Protein AF-A0A8S0FYJ9-F1 (afdb_monomer)

Mean predicted aligned error: 3.07 Å

Solvent-accessible surface area (backbone atoms only — not comparable to full-atom values): 4532 Å² total; per-residue (Å²): 111,47,76,36,70,91,56,70,43,82,58,76,76,91,71,78,92,72,94,70,94,80,49,81,47,79,44,72,45,87,98,54,58,43,34,34,38,20,55,68,85,44,78,44,70,67,44,73,69,69,80,56,79,82,90,72,68,84,98,59,92,84,85,85,134

Nearest PDB structures (foldseek):
  6yp6-assembly1_A  TM=9.285E-01  e=1.812E-02  Escherichia phage vB_EcoP_24B
  6u2w-assembly1_A  TM=3.597E-01  e=7.620E+00  Homo sapiens

pLDDT: mean 94.86, std 3.94, range [77.06, 98.44]

Secondary structure (DSSP, 8-state):
-B--TT--B------S--SS---EEEEEPTTSSEEEEEETTEE---EE---------TT------

Foldseek 3Di:
DAAAPVDDDDLDDLPDDDPDDKDWDWDDDPPFQKIWIDIRNRTTDIDGDDDHDDDDDPPDDDDDD

Structure (mmCIF, N/CA/C/O backbone):
data_AF-A0A8S0FYJ9-F1
#
_entry.id   AF-A0A8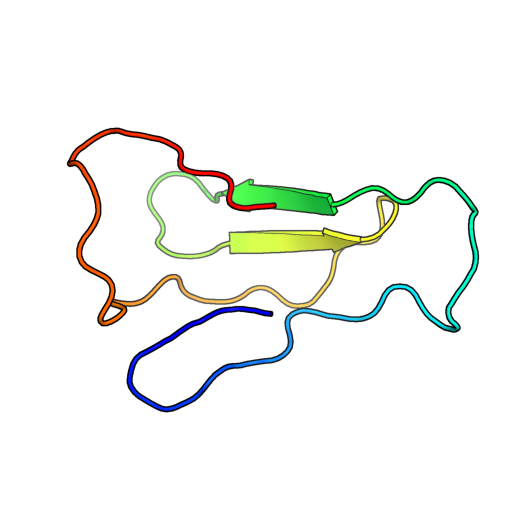S0FYJ9-F1
#
loop_
_atom_site.group_PDB
_atom_site.id
_atom_site.type_symbol
_atom_site.label_atom_id
_atom_site.label_alt_id
_atom_site.label_comp_id
_atom_site.label_asym_id
_atom_site.label_entity_id
_atom_site.label_seq_id
_atom_site.pdbx_PDB_ins_code
_atom_site.Cartn_x
_atom_site.Cartn_y
_atom_site.Cartn_z
_atom_site.occupancy
_atom_site.B_iso_or_equiv
_atom_site.auth_seq_id
_atom_site.auth_comp_id
_atom_site.auth_asym_id
_atom_site.auth_atom_id
_atom_site.pdbx_PDB_model_num
ATOM 1 N N . MET A 1 1 ? -4.139 5.616 -4.462 1.00 93.81 1 MET A N 1
ATOM 2 C CA . MET A 1 1 ? -4.778 6.727 -3.710 1.00 93.81 1 MET A CA 1
ATOM 3 C C . ME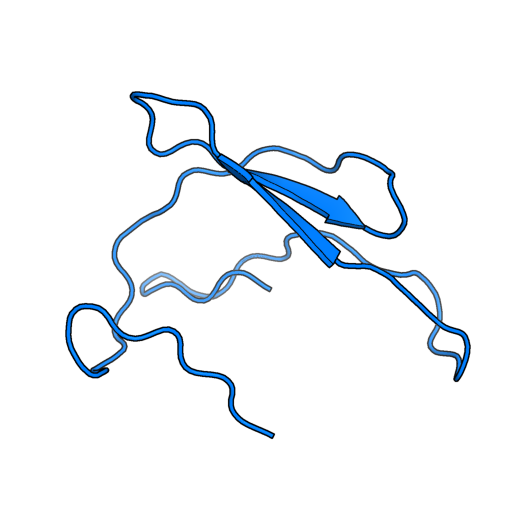T A 1 1 ? -5.500 6.145 -2.503 1.00 9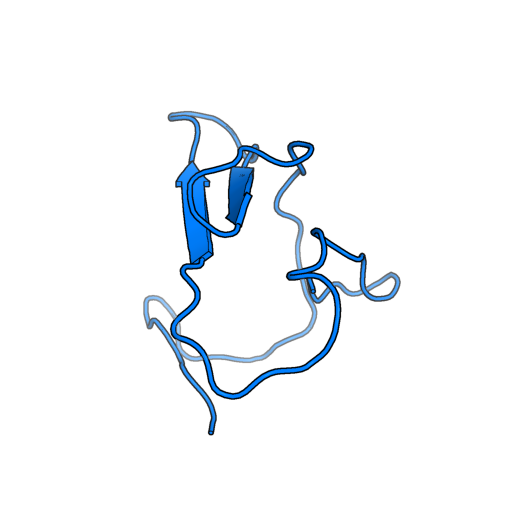3.81 1 MET A C 1
ATOM 5 O O . MET A 1 1 ? -5.952 5.015 -2.602 1.00 93.81 1 MET A O 1
ATOM 9 N N . HIS A 1 2 ? -5.630 6.887 -1.404 1.00 94.69 2 HIS A N 1
ATOM 10 C CA . HIS A 1 2 ? -6.482 6.529 -0.266 1.00 94.69 2 HIS A CA 1
ATOM 11 C C . HIS A 1 2 ? -7.757 7.373 -0.321 1.00 94.69 2 HIS A C 1
ATOM 13 O O . HIS A 1 2 ? -7.692 8.602 -0.220 1.00 94.69 2 HIS A O 1
ATOM 19 N N . HIS A 1 3 ? -8.893 6.711 -0.543 1.00 93.00 3 HIS A N 1
ATOM 20 C CA . HIS A 1 3 ? -10.203 7.349 -0.612 1.00 93.00 3 HIS A CA 1
ATOM 21 C C . HIS A 1 3 ? -10.753 7.593 0.795 1.00 93.00 3 HIS A C 1
ATOM 23 O O . HIS A 1 3 ? -10.822 6.666 1.595 1.00 93.00 3 HIS A O 1
ATOM 29 N N . LYS A 1 4 ? -11.134 8.835 1.104 1.00 91.69 4 LYS A N 1
ATOM 30 C CA . LYS A 1 4 ? -11.660 9.214 2.423 1.00 91.69 4 LYS A CA 1
ATOM 31 C C . LYS A 1 4 ? -12.630 10.385 2.319 1.00 91.69 4 LYS A C 1
ATOM 33 O O . LYS A 1 4 ? -12.576 11.167 1.373 1.00 91.69 4 LYS A O 1
ATOM 38 N N . LYS A 1 5 ? -13.466 10.557 3.347 1.00 86.50 5 LYS A N 1
ATOM 39 C CA . LYS A 1 5 ? -14.531 11.574 3.369 1.00 86.50 5 LYS A CA 1
ATOM 40 C C . LYS A 1 5 ? -14.027 13.014 3.178 1.00 86.50 5 LYS A C 1
ATOM 42 O O . LYS A 1 5 ? -14.684 13.803 2.515 1.00 86.50 5 LYS A O 1
ATOM 47 N N . ALA A 1 6 ? -12.870 13.357 3.745 1.00 86.44 6 ALA A N 1
ATOM 48 C CA . ALA A 1 6 ? -12.289 14.705 3.685 1.00 86.44 6 ALA A CA 1
ATOM 49 C C . ALA A 1 6 ? -11.423 14.951 2.428 1.00 86.44 6 ALA A C 1
ATOM 51 O O . ALA A 1 6 ? -10.495 15.755 2.464 1.00 86.44 6 ALA A O 1
ATOM 52 N N . GLY A 1 7 ? -11.694 14.228 1.338 1.00 88.94 7 GLY A N 1
ATOM 53 C CA . GLY A 1 7 ? -10.918 14.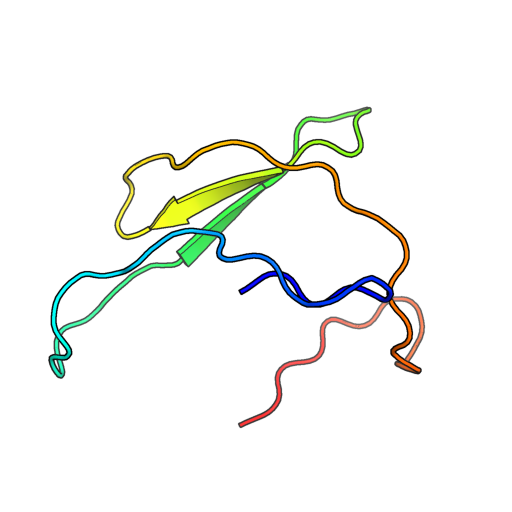288 0.103 1.00 88.94 7 GLY A CA 1
ATOM 54 C C . GLY A 1 7 ? -9.752 13.301 0.079 1.00 88.94 7 GLY A C 1
ATOM 55 O O . GLY A 1 7 ? -9.133 12.991 1.097 1.00 88.94 7 GLY A O 1
ATOM 56 N N . ASN A 1 8 ? -9.454 12.784 -1.108 1.00 93.19 8 ASN A N 1
ATOM 57 C CA . ASN A 1 8 ? -8.499 11.693 -1.280 1.00 93.19 8 ASN A CA 1
ATOM 58 C C . ASN A 1 8 ? -7.063 12.131 -0.977 1.00 93.19 8 ASN A C 1
ATOM 60 O O . ASN A 1 8 ? -6.670 13.268 -1.222 1.00 93.19 8 ASN A O 1
ATOM 64 N N . THR A 1 9 ? -6.242 11.201 -0.492 1.00 93.31 9 THR A N 1
ATOM 65 C CA . THR A 1 9 ? -4.804 11.436 -0.290 1.00 93.31 9 THR A CA 1
ATOM 66 C C . THR A 1 9 ? -3.976 10.533 -1.191 1.00 93.31 9 THR A C 1
ATOM 68 O O . THR A 1 9 ? -4.304 9.362 -1.408 1.00 93.31 9 THR A O 1
ATOM 71 N N . LYS A 1 10 ? -2.894 11.083 -1.742 1.00 95.44 10 LYS A N 1
ATOM 72 C CA . LYS A 1 10 ? -1.925 10.319 -2.526 1.00 95.44 10 LYS A CA 1
ATOM 73 C C . LYS A 1 10 ? -1.068 9.468 -1.590 1.00 95.44 10 LYS A C 1
ATOM 75 O O . LYS A 1 10 ? -0.534 9.980 -0.616 1.00 95.44 10 LYS A O 1
ATOM 80 N N . LEU A 1 11 ? -0.977 8.171 -1.885 1.00 95.81 11 LEU A N 1
ATOM 81 C CA . LEU A 1 11 ? -0.172 7.209 -1.113 1.00 95.81 11 LEU A CA 1
ATOM 82 C C . LEU A 1 11 ? 1.272 7.106 -1.620 1.00 95.81 11 LEU A C 1
ATOM 84 O O . LEU A 1 11 ? 2.147 6.639 -0.905 1.00 95.81 11 LEU A O 1
ATOM 88 N N . GLY A 1 12 ? 1.499 7.517 -2.864 1.00 96.25 12 GLY A N 1
ATOM 89 C CA . GLY A 1 12 ? 2.756 7.372 -3.579 1.00 96.25 12 GLY A CA 1
ATOM 90 C C . GLY A 1 12 ? 2.509 7.442 -5.082 1.00 96.25 12 GLY A C 1
ATOM 91 O O . GLY A 1 12 ? 1.390 7.730 -5.526 1.00 96.25 12 GLY A O 1
ATOM 92 N N . GLU A 1 13 ? 3.552 7.181 -5.855 1.00 96.94 13 GLU A N 1
ATOM 93 C CA . GLU A 1 13 ? 3.512 7.084 -7.311 1.00 96.94 13 GLU A CA 1
ATOM 94 C C . GLU A 1 13 ? 4.433 5.973 -7.800 1.00 96.94 13 GLU A C 1
ATOM 96 O O . GLU A 1 13 ? 5.450 5.683 -7.178 1.00 96.94 13 GLU A O 1
ATOM 101 N N . PHE A 1 14 ? 4.062 5.367 -8.924 1.00 96.50 14 PHE A N 1
ATOM 102 C CA . PHE A 1 14 ? 4.875 4.361 -9.607 1.00 96.50 14 PHE A CA 1
ATOM 103 C C . PHE A 1 14 ? 5.879 4.986 -10.594 1.00 96.50 14 PHE A C 1
ATOM 105 O O . PHE A 1 14 ? 6.599 4.260 -11.271 1.00 96.50 14 PHE A O 1
ATOM 112 N N . G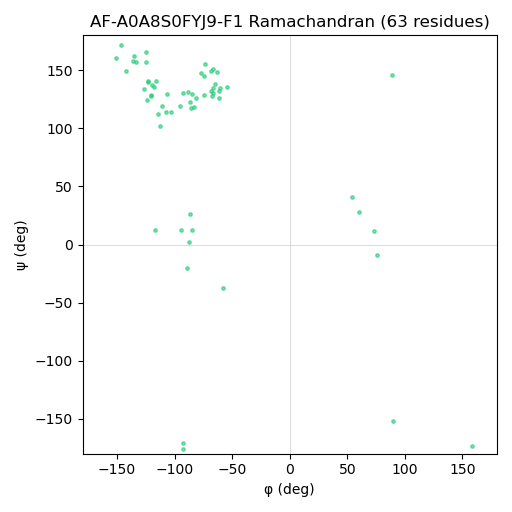LY A 1 15 ? 5.929 6.323 -10.680 1.00 94.94 15 GLY A N 1
ATOM 113 C CA . GLY A 1 15 ? 6.696 7.071 -11.677 1.00 94.94 15 GLY A CA 1
ATOM 114 C C . GLY A 1 15 ? 5.889 7.355 -12.946 1.00 94.94 15 GLY A C 1
ATOM 115 O O . GLY A 1 15 ? 4.663 7.486 -12.899 1.00 94.94 15 GLY A O 1
ATOM 116 N N . ASN A 1 16 ? 6.588 7.474 -14.077 1.00 97.69 16 ASN A N 1
ATOM 117 C CA . ASN A 1 16 ? 5.957 7.650 -15.384 1.00 97.69 16 ASN A CA 1
ATOM 118 C C . ASN A 1 16 ? 5.102 6.430 -15.739 1.00 97.69 16 ASN A C 1
ATOM 120 O O . ASN A 1 16 ? 5.425 5.300 -15.379 1.00 97.69 16 ASN A O 1
ATOM 124 N N . TYR A 1 17 ? 4.025 6.665 -16.482 1.00 96.88 17 TYR A N 1
ATOM 125 C CA . TYR A 1 17 ? 3.199 5.584 -16.998 1.00 96.88 17 TYR A CA 1
ATOM 126 C C . TYR A 1 17 ? 4.011 4.671 -17.929 1.00 96.88 17 TYR A C 1
ATOM 128 O O . TYR A 1 17 ? 4.687 5.149 -18.842 1.00 96.88 17 TYR A O 1
ATOM 136 N N . SER A 1 18 ? 3.905 3.364 -17.707 1.00 97.25 18 SER A N 1
ATOM 137 C CA . SER A 1 18 ? 4.417 2.318 -18.587 1.00 97.25 18 SER A CA 1
ATOM 138 C C . SER A 1 18 ? 3.491 1.100 -18.536 1.00 97.25 18 SER A C 1
ATOM 140 O O . SER A 1 18 ? 2.567 1.040 -17.721 1.00 97.25 18 SER A O 1
ATOM 142 N N . ASN A 1 19 ? 3.741 0.135 -19.420 1.00 97.81 19 ASN A N 1
ATOM 143 C CA . ASN A 1 19 ? 3.065 -1.165 -19.417 1.00 97.81 19 ASN A CA 1
ATOM 144 C C . ASN A 1 19 ? 3.867 -2.233 -18.652 1.00 97.81 19 ASN A C 1
ATOM 146 O O . ASN A 1 19 ? 3.584 -3.423 -18.786 1.00 97.81 19 ASN A O 1
ATOM 150 N N . ASP A 1 20 ? 4.886 -1.826 -17.893 1.00 97.69 20 ASP A N 1
ATOM 151 C CA . ASP A 1 20 ? 5.693 -2.755 -17.111 1.00 97.69 20 ASP A CA 1
ATOM 152 C C . ASP A 1 20 ? 4.920 -3.253 -15.889 1.00 97.69 20 ASP A C 1
ATOM 154 O O . ASP A 1 20 ? 4.015 -2.593 -15.368 1.00 97.69 20 ASP A O 1
ATOM 158 N N . TRP A 1 21 ? 5.306 -4.427 -15.397 1.00 98.12 21 TRP A N 1
ATOM 159 C CA . TRP A 1 21 ? 4.761 -4.962 -14.157 1.00 98.12 21 TRP A CA 1
ATOM 160 C C . TRP A 1 21 ? 5.173 -4.114 -12.958 1.00 98.12 21 TRP A C 1
ATOM 162 O O . TRP A 1 21 ? 6.358 -3.884 -12.738 1.00 98.12 21 TRP A O 1
ATOM 172 N N . GLN A 1 22 ? 4.188 -3.746 -12.140 1.00 98.19 22 GLN A N 1
ATOM 173 C CA . GLN A 1 22 ? 4.367 -3.019 -10.884 1.00 98.19 22 GLN A CA 1
ATOM 174 C C . GLN A 1 22 ? 3.714 -3.795 -9.735 1.00 98.19 22 GLN A C 1
ATOM 176 O O . GLN A 1 22 ? 2.789 -4.581 -9.949 1.00 98.19 22 GLN A O 1
ATOM 181 N N . THR A 1 23 ? 4.159 -3.560 -8.501 1.00 98.00 23 THR A N 1
ATOM 182 C CA . THR A 1 23 ? 3.588 -4.192 -7.302 1.00 98.00 23 THR A CA 1
ATOM 183 C C . THR A 1 23 ? 3.112 -3.160 -6.286 1.00 98.00 23 THR A C 1
ATOM 185 O O . THR A 1 23 ? 3.765 -2.143 -6.049 1.00 98.00 23 THR A O 1
ATOM 188 N N . LEU A 1 24 ? 1.964 -3.435 -5.662 1.00 97.88 24 LEU A N 1
ATOM 189 C CA . LEU A 1 24 ? 1.431 -2.677 -4.533 1.00 97.88 24 LEU A CA 1
ATOM 190 C C . LEU A 1 24 ? 1.196 -3.623 -3.357 1.00 97.88 24 LEU A C 1
ATOM 192 O O . LEU A 1 24 ? 0.440 -4.583 -3.473 1.00 97.88 24 LEU A O 1
ATOM 196 N N . GLU A 1 25 ? 1.795 -3.309 -2.216 1.00 98.31 25 GLU A N 1
ATOM 197 C CA . GLU A 1 25 ? 1.590 -4.015 -0.950 1.00 98.31 25 GLU A CA 1
ATOM 198 C C . GLU A 1 25 ? 1.125 -3.010 0.114 1.00 98.31 25 GLU A C 1
ATOM 200 O O . GLU A 1 25 ? 1.614 -1.880 0.168 1.00 98.31 25 GLU A O 1
ATOM 205 N N . LEU A 1 26 ? 0.180 -3.410 0.967 1.00 97.81 26 LEU A N 1
ATOM 206 C CA . LEU A 1 26 ? -0.247 -2.636 2.135 1.00 97.81 26 LEU A CA 1
ATOM 207 C C . LEU A 1 26 ? 0.135 -3.410 3.399 1.00 97.81 26 LEU A C 1
ATOM 209 O O . LEU A 1 26 ? -0.424 -4.471 3.669 1.00 97.81 26 LEU A O 1
ATOM 213 N N . VAL A 1 27 ? 1.089 -2.883 4.167 1.00 98.25 27 VAL A N 1
ATOM 214 C CA . VAL A 1 27 ? 1.592 -3.523 5.390 1.00 98.25 27 VAL A CA 1
ATOM 215 C C . VAL A 1 27 ? 0.857 -2.965 6.597 1.00 98.25 27 VAL A C 1
ATOM 217 O O . VAL A 1 27 ? 0.945 -1.771 6.879 1.00 98.25 27 VAL A O 1
ATOM 220 N N . PHE A 1 28 ? 0.156 -3.832 7.321 1.00 97.25 28 PHE A N 1
ATOM 221 C CA . PHE A 1 28 ? -0.585 -3.471 8.526 1.00 97.25 28 PHE A CA 1
ATOM 222 C C . PHE A 1 28 ? 0.275 -3.683 9.770 1.00 97.25 28 PHE A C 1
ATOM 224 O O . PHE A 1 28 ? 0.826 -4.765 9.976 1.00 97.25 28 PHE A O 1
ATOM 231 N N . THR A 1 29 ? 0.344 -2.671 10.633 1.00 96.81 29 THR A N 1
ATOM 232 C CA . THR A 1 29 ? 0.951 -2.823 11.959 1.00 96.81 29 THR A CA 1
ATOM 233 C C . THR A 1 29 ? -0.080 -3.408 12.919 1.00 96.81 29 THR A C 1
ATOM 235 O O . THR A 1 29 ? -1.120 -2.797 13.171 1.00 96.81 29 THR A O 1
ATOM 238 N N . ALA A 1 30 ? 0.205 -4.589 13.471 1.00 96.81 30 ALA A N 1
ATOM 239 C CA . ALA A 1 30 ? -0.688 -5.261 14.412 1.00 96.81 30 ALA A CA 1
ATOM 240 C C . ALA A 1 30 ? -1.039 -4.354 15.607 1.00 96.81 30 ALA A C 1
ATOM 242 O O . ALA A 1 30 ? -0.174 -3.686 16.172 1.00 96.81 30 ALA A O 1
ATOM 243 N N . GLY A 1 31 ? -2.321 -4.325 15.982 1.00 97.31 31 GLY A N 1
ATOM 244 C CA . GLY A 1 31 ? -2.817 -3.487 17.080 1.00 97.31 31 GLY A CA 1
ATOM 245 C C . GLY A 1 31 ? -2.897 -1.987 16.764 1.00 97.31 31 GLY A C 1
ATOM 246 O O . GLY A 1 31 ? -3.092 -1.192 17.680 1.00 97.31 31 GLY A O 1
ATOM 247 N N . SER A 1 32 ? -2.753 -1.577 15.499 1.00 97.06 32 SER A N 1
ATOM 248 C CA . SER A 1 32 ? -2.778 -0.173 15.083 1.00 97.06 32 SER A CA 1
ATOM 249 C C . SER A 1 32 ? -3.665 0.054 13.857 1.00 97.06 32 SER A C 1
ATOM 251 O O . SER A 1 32 ? -3.873 -0.840 13.042 1.00 97.06 32 SER A O 1
ATOM 253 N N . ALA A 1 33 ? -4.127 1.294 13.689 1.00 96.19 33 ALA A N 1
ATOM 254 C CA . ALA A 1 33 ? -4.712 1.790 12.444 1.00 96.19 33 ALA A CA 1
ATOM 255 C C . ALA A 1 33 ? -3.639 2.290 11.449 1.00 96.19 33 ALA A C 1
ATOM 257 O O . ALA A 1 33 ? -3.956 2.961 10.471 1.00 96.19 33 ALA A O 1
ATOM 258 N N . THR A 1 34 ? -2.361 1.995 11.684 1.00 97.62 34 THR A N 1
ATOM 259 C CA . THR A 1 34 ? -1.261 2.434 10.818 1.00 97.62 34 THR A CA 1
ATOM 260 C C . THR A 1 34 ? -1.006 1.427 9.703 1.00 97.62 34 THR A C 1
ATOM 262 O O . THR A 1 34 ? -0.836 0.234 9.965 1.00 97.62 34 THR A O 1
ATOM 265 N N . VAL A 1 35 ? -0.920 1.923 8.469 1.00 98.12 35 VAL A N 1
ATOM 266 C CA . VAL A 1 35 ? -0.583 1.141 7.276 1.00 98.12 35 VAL A CA 1
ATOM 267 C C . VAL A 1 35 ? 0.587 1.786 6.543 1.00 98.12 35 VAL A C 1
ATOM 269 O O . VAL A 1 35 ? 0.587 2.994 6.306 1.00 98.12 35 VAL A O 1
ATOM 272 N N . THR A 1 36 ? 1.562 0.973 6.142 1.00 98.38 36 THR A N 1
ATOM 273 C CA . THR A 1 36 ? 2.687 1.398 5.301 1.00 98.38 36 THR A CA 1
ATOM 274 C C . THR A 1 36 ? 2.510 0.822 3.897 1.00 98.38 36 THR A C 1
ATOM 276 O O . THR A 1 36 ? 2.550 -0.401 3.738 1.00 98.38 36 THR A O 1
ATOM 279 N N . PRO A 1 37 ? 2.302 1.656 2.863 1.00 98.19 37 PRO A N 1
ATOM 280 C CA . PRO A 1 37 ? 2.262 1.177 1.492 1.00 98.19 37 PRO A CA 1
ATOM 281 C C . PRO A 1 37 ? 3.680 0.857 1.010 1.00 98.19 37 PRO A C 1
ATOM 283 O O . PRO A 1 37 ? 4.628 1.571 1.341 1.00 98.19 37 PRO A O 1
ATOM 286 N N . LYS A 1 38 ? 3.829 -0.172 0.179 1.00 98.44 38 LYS A N 1
ATOM 287 C CA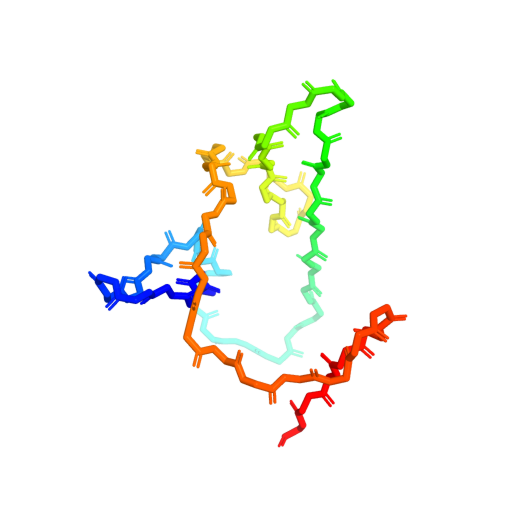 . LYS A 1 38 ? 5.032 -0.379 -0.628 1.00 98.44 38 LYS A CA 1
ATOM 288 C C . LYS A 1 38 ? 4.662 -0.382 -2.096 1.00 98.44 38 LYS A C 1
ATOM 290 O O . LYS A 1 38 ? 3.759 -1.107 -2.510 1.00 98.44 38 LYS A O 1
ATOM 295 N N . LEU A 1 39 ? 5.371 0.430 -2.864 1.00 98.12 39 LEU A N 1
ATOM 296 C CA . LEU A 1 39 ? 5.244 0.498 -4.310 1.00 98.12 39 LEU A CA 1
ATOM 297 C C . LEU A 1 39 ? 6.535 -0.084 -4.879 1.00 98.12 39 LEU A C 1
ATOM 299 O O . LEU A 1 39 ? 7.616 0.412 -4.570 1.00 98.12 39 LEU A O 1
ATOM 303 N N . ASN A 1 40 ? 6.438 -1.170 -5.646 1.00 97.69 40 ASN A N 1
ATOM 304 C CA . ASN A 1 40 ? 7.595 -1.892 -6.189 1.00 97.69 40 ASN A CA 1
ATOM 305 C C . ASN A 1 40 ? 8.610 -2.314 -5.112 1.00 97.69 40 ASN A C 1
ATOM 307 O O . ASN A 1 40 ? 9.819 -2.179 -5.279 1.00 97.69 40 ASN A O 1
ATOM 311 N N . GLY A 1 41 ? 8.111 -2.781 -3.964 1.00 97.81 41 GLY A N 1
ATOM 312 C CA . GLY A 1 41 ? 8.934 -3.181 -2.817 1.00 97.81 41 GLY A CA 1
ATOM 313 C C . GLY A 1 41 ? 9.528 -2.024 -2.001 1.00 97.81 41 GLY A C 1
ATOM 314 O O . GLY A 1 41 ? 10.030 -2.262 -0.903 1.00 97.81 41 GLY A O 1
ATOM 315 N N . VAL A 1 42 ? 9.429 -0.775 -2.469 1.00 97.69 42 VAL A N 1
ATOM 316 C CA . VAL A 1 42 ? 9.918 0.408 -1.749 1.00 97.69 42 VAL A CA 1
ATOM 317 C C . VAL A 1 42 ? 8.841 0.911 -0.797 1.00 97.69 42 VAL A C 1
ATOM 319 O O . VAL A 1 42 ? 7.729 1.232 -1.217 1.00 97.69 42 VAL A O 1
ATOM 322 N N . ALA A 1 43 ? 9.171 0.992 0.492 1.00 97.88 43 ALA A N 1
ATOM 323 C CA . ALA A 1 43 ? 8.267 1.522 1.505 1.00 97.88 43 ALA A CA 1
ATOM 324 C C . ALA A 1 43 ? 8.035 3.028 1.311 1.00 97.88 43 ALA A C 1
ATOM 326 O O . ALA A 1 43 ? 8.979 3.813 1.234 1.00 97.88 43 ALA A O 1
ATOM 327 N N . GLY A 1 44 ? 6.764 3.416 1.253 1.00 97.19 44 GLY A N 1
ATOM 328 C CA . GLY A 1 44 ? 6.319 4.802 1.261 1.00 97.19 44 GLY A CA 1
ATOM 329 C C . GLY A 1 44 ? 6.009 5.315 2.673 1.00 97.19 44 GLY A C 1
ATOM 330 O O . GLY A 1 44 ? 6.197 4.603 3.664 1.00 97.19 44 GLY A O 1
ATOM 331 N N . PRO A 1 45 ? 5.505 6.555 2.787 1.00 97.31 45 PRO A N 1
ATOM 332 C CA . PRO A 1 45 ? 5.093 7.116 4.066 1.00 97.31 45 PRO A CA 1
ATOM 333 C C . PRO A 1 45 ? 3.879 6.368 4.631 1.00 97.31 45 PRO A C 1
ATOM 335 O O . PRO A 1 45 ? 2.900 6.111 3.926 1.00 97.31 45 PRO A O 1
ATOM 338 N N . ALA A 1 46 ? 3.931 6.049 5.924 1.00 97.44 46 ALA A N 1
ATOM 339 C CA . ALA A 1 46 ? 2.815 5.428 6.622 1.00 97.44 46 ALA A CA 1
ATOM 340 C C . ALA A 1 46 ? 1.615 6.384 6.733 1.00 97.44 46 ALA A C 1
ATOM 342 O O . ALA A 1 46 ? 1.773 7.603 6.827 1.00 97.44 46 ALA A O 1
ATOM 343 N N . PHE A 1 47 ? 0.407 5.827 6.776 1.00 95.44 47 PHE A N 1
ATOM 344 C CA . PHE A 1 47 ? -0.828 6.581 6.972 1.00 95.44 47 PHE A CA 1
ATOM 345 C C . PHE A 1 47 ? -1.762 5.884 7.964 1.00 95.44 47 PHE A C 1
ATOM 347 O O . PHE A 1 47 ? -1.677 4.677 8.181 1.00 95.44 47 PHE A O 1
ATOM 354 N N . GLN A 1 48 ? -2.668 6.657 8.563 1.00 95.94 48 GLN A N 1
ATOM 355 C CA . GLN A 1 48 ? -3.752 6.112 9.379 1.00 95.94 48 GLN A CA 1
ATOM 356 C C . GLN A 1 48 ? -4.927 5.712 8.483 1.00 95.94 48 GLN A C 1
ATOM 358 O O . GLN A 1 48 ? -5.397 6.532 7.684 1.00 95.94 48 GLN A O 1
ATOM 363 N N . VAL A 1 49 ? -5.434 4.489 8.635 1.00 93.81 49 VAL A N 1
ATOM 364 C CA . VAL A 1 49 ? -6.747 4.129 8.095 1.00 93.81 49 VAL A CA 1
ATOM 365 C C . VAL A 1 49 ? -7.819 4.885 8.867 1.00 93.81 49 VAL A C 1
ATOM 367 O O . VAL A 1 49 ? -7.807 4.958 10.095 1.00 93.81 49 VAL A O 1
ATOM 370 N N . ILE A 1 50 ? -8.735 5.499 8.128 1.00 93.81 50 ILE A N 1
ATOM 371 C CA . ILE A 1 50 ? -9.808 6.318 8.683 1.00 93.81 50 ILE A CA 1
ATOM 372 C C . ILE A 1 50 ? -11.117 5.974 7.989 1.00 93.81 50 ILE A C 1
ATOM 374 O O . ILE A 1 50 ? -11.126 5.396 6.907 1.00 93.81 50 ILE A O 1
ATOM 378 N N . LYS A 1 51 ? -12.232 6.358 8.610 1.00 89.62 51 LYS A N 1
ATOM 379 C CA . LYS A 1 51 ? -13.563 6.106 8.062 1.00 89.62 51 LYS A CA 1
ATOM 380 C C . LYS A 1 51 ? -13.753 6.802 6.708 1.00 89.62 51 LYS A C 1
ATOM 382 O O . LYS A 1 51 ? -13.594 8.022 6.598 1.00 89.62 5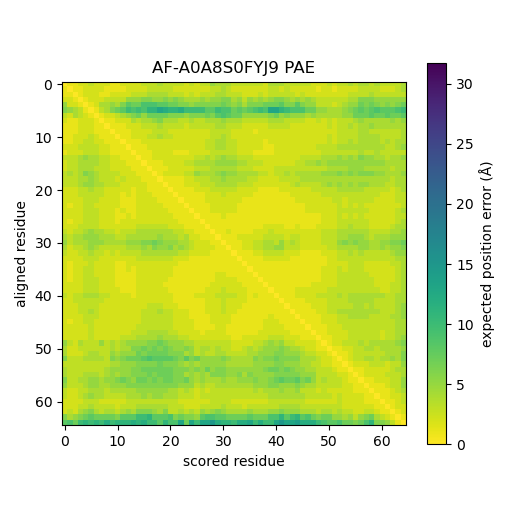1 LYS A O 1
ATOM 387 N N . ASP A 1 52 ? -14.141 6.026 5.703 1.00 90.25 52 ASP A N 1
ATOM 388 C CA . ASP A 1 52 ? -14.565 6.519 4.394 1.00 90.25 52 ASP A CA 1
ATOM 389 C C . ASP A 1 52 ? -16.098 6.715 4.320 1.00 90.25 52 ASP A C 1
ATOM 391 O O . ASP A 1 52 ? -16.796 6.731 5.339 1.00 90.25 52 ASP A O 1
ATOM 395 N N . SER A 1 53 ? -16.612 6.973 3.115 1.00 88.94 53 SER A N 1
ATOM 396 C CA . SER A 1 53 ? -18.041 7.161 2.827 1.00 88.94 53 SER A CA 1
ATOM 397 C C . SER A 1 53 ? -18.624 6.102 1.882 1.00 88.94 53 SER A C 1
ATOM 399 O O . SER A 1 53 ? -19.709 6.307 1.341 1.00 88.94 53 SER A O 1
ATOM 401 N N . LEU A 1 54 ? -17.904 5.009 1.626 1.00 89.44 54 LEU A N 1
ATOM 402 C CA . LEU A 1 54 ? -18.343 3.931 0.750 1.00 89.44 54 LEU A CA 1
ATOM 403 C C . LEU A 1 54 ? -19.362 3.042 1.468 1.00 89.44 54 LEU A C 1
ATOM 405 O O . LEU A 1 54 ? -19.309 2.834 2.678 1.00 89.44 54 LEU A O 1
ATOM 409 N N . THR A 1 55 ? -20.302 2.501 0.698 1.00 91.88 55 THR A N 1
ATOM 410 C CA . THR A 1 55 ? -21.242 1.479 1.169 1.00 91.88 55 THR A CA 1
ATOM 411 C C . THR A 1 55 ? -20.922 0.189 0.431 1.00 91.88 55 THR A C 1
ATOM 413 O O . THR A 1 55 ? -21.240 0.056 -0.747 1.00 91.88 55 THR A O 1
ATOM 416 N N . LEU A 1 56 ? -20.239 -0.730 1.109 1.00 91.06 56 LEU A N 1
ATOM 417 C CA . LEU A 1 56 ? -19.798 -2.016 0.569 1.00 91.06 56 LEU A CA 1
ATOM 418 C C . LEU A 1 56 ? -20.310 -3.158 1.453 1.00 91.06 56 LEU A C 1
ATOM 420 O O . LEU A 1 56 ? -20.748 -2.935 2.584 1.00 91.06 56 LEU A O 1
ATOM 424 N N . GLY A 1 57 ? -20.244 -4.388 0.939 1.00 93.38 57 GLY A N 1
ATOM 425 C CA . GLY A 1 57 ? -20.550 -5.579 1.728 1.00 93.38 57 GLY A CA 1
ATOM 426 C C . GLY A 1 57 ? -19.613 -5.711 2.932 1.00 93.38 57 GLY A C 1
ATOM 427 O O . GLY A 1 57 ? -18.399 -5.543 2.809 1.00 93.38 57 GLY A O 1
ATOM 428 N N . LEU A 1 58 ? -20.173 -6.017 4.104 1.00 95.00 58 LEU A N 1
ATOM 429 C CA . LEU A 1 58 ? -19.395 -6.258 5.319 1.00 95.00 58 LEU A CA 1
ATOM 430 C C . LEU A 1 58 ? -18.523 -7.516 5.154 1.00 95.00 58 LEU A C 1
ATOM 432 O O . LEU A 1 58 ? -18.998 -8.532 4.654 1.00 95.00 58 LEU A O 1
ATOM 436 N N . ASN A 1 59 ? -17.271 -7.459 5.618 1.00 95.75 59 ASN A N 1
ATOM 437 C CA . ASN A 1 59 ? -16.298 -8.563 5.577 1.00 95.75 59 ASN A CA 1
ATOM 438 C C . ASN A 1 59 ? -15.948 -9.078 4.165 1.00 95.75 59 ASN A C 1
ATOM 440 O O . ASN A 1 59 ? -15.575 -10.239 4.009 1.00 95.75 59 ASN A O 1
ATOM 444 N N . ALA A 1 60 ? -16.035 -8.222 3.143 1.00 94.69 60 ALA A N 1
ATOM 445 C CA . ALA A 1 60 ? -15.673 -8.561 1.769 1.00 94.69 60 ALA A CA 1
A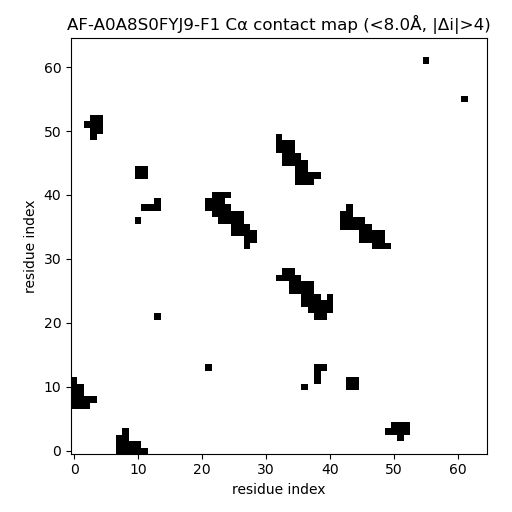TOM 446 C C . ALA A 1 60 ? -14.536 -7.673 1.239 1.00 94.69 60 ALA A C 1
ATOM 448 O O . ALA A 1 60 ? -14.555 -6.452 1.408 1.00 94.69 60 ALA A O 1
ATOM 449 N N . LEU A 1 61 ? -13.571 -8.278 0.537 1.00 94.62 61 LEU A N 1
ATOM 450 C CA . LEU A 1 61 ? -12.597 -7.543 -0.270 1.00 94.62 61 LEU A CA 1
ATOM 451 C C . LEU A 1 61 ? -13.195 -7.297 -1.657 1.00 94.62 61 LEU A C 1
ATOM 453 O O . LEU A 1 61 ? -13.475 -8.244 -2.388 1.00 94.62 61 LEU A O 1
ATOM 457 N N . THR A 1 62 ? -13.389 -6.028 -2.014 1.00 93.31 62 THR A N 1
ATOM 458 C CA . THR A 1 62 ? -13.965 -5.638 -3.309 1.00 93.31 62 THR A CA 1
ATOM 459 C C . THR A 1 62 ? -12.882 -5.060 -4.215 1.00 93.31 62 THR A C 1
ATOM 461 O O . THR A 1 62 ? -12.154 -4.155 -3.809 1.00 93.31 62 THR A O 1
ATOM 464 N N . HIS A 1 63 ? -12.804 -5.558 -5.449 1.00 91.56 63 HIS A N 1
ATOM 465 C CA . HIS A 1 63 ? -12.025 -4.971 -6.537 1.00 91.56 63 HIS A CA 1
ATOM 466 C C . HIS A 1 63 ? -12.983 -4.563 -7.657 1.00 91.56 63 HIS A C 1
ATOM 468 O O . HIS A 1 63 ? -13.894 -5.321 -7.988 1.00 91.56 63 HIS A O 1
ATOM 474 N N . VAL A 1 64 ? -12.796 -3.365 -8.205 1.00 86.00 64 VAL A N 1
ATOM 475 C CA . VAL A 1 64 ? -13.619 -2.819 -9.290 1.00 86.00 64 VAL A CA 1
ATOM 476 C C . VAL A 1 64 ? -12.684 -2.544 -10.465 1.00 86.00 64 VAL A C 1
ATOM 478 O O . VAL A 1 64 ? -11.651 -1.906 -10.256 1.00 86.00 64 VAL A O 1
ATOM 481 N N . ASN A 1 65 ? -13.034 -3.063 -11.645 1.00 77.06 65 ASN A N 1
ATOM 482 C CA . ASN A 1 65 ? -12.286 -2.878 -12.895 1.00 77.06 65 ASN A CA 1
ATOM 483 C C . ASN A 1 65 ? -12.681 -1.583 -13.606 1.00 77.06 65 ASN A C 1
ATOM 485 O O . ASN A 1 65 ? -13.876 -1.215 -13.517 1.00 77.06 65 ASN A O 1
#

Sequence (65 aa):
MHHKKAGNTKLGEFGNYSNDWQTLELVFTAGSATVTPKLNGVAGPAFQVIKDSLTLGLNALTHVN

Radius of gyration: 13.36 Å; Cα contacts (8 Å, |Δi|>4): 83; chains: 1; bounding box: 31×23×36 Å

InterPro domains:
  IPR046587 Domain of unkno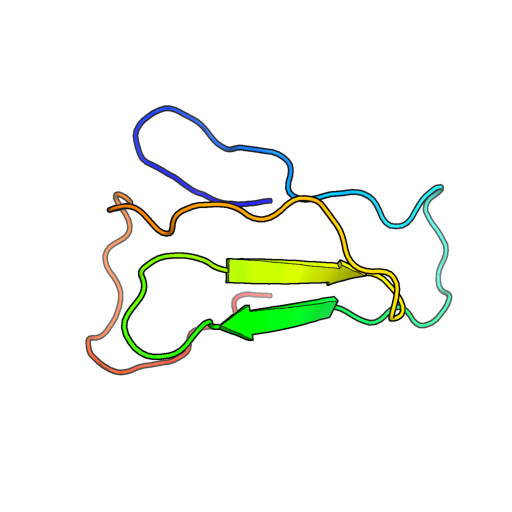wn function DUF6645 [PF20350] (5-49)

Organism: Escherichia coli (NCBI:txid562)